Protein AF-A0A4C1SX70-F1 (afdb_monomer_lite)

Radius of gyration: 23.53 Å; chains: 1; bounding box: 44×47×69 Å

Sequence (110 aa):
MCSLTSFYQRWVAPTLRELNRRAKLLATKPTPRSGYIEWNYRAELFAFGKRLQEEFDLAALNTAFTLKSYITKEEAKQRELGIEGDIQMTHNENLKKGATLLPKNMLISL

pLDDT: mean 84.18, std 14.7, range [32.78, 96.5]

Structure (mmCIF, N/CA/C/O backbone):
data_AF-A0A4C1SX70-F1
#
_entry.id   AF-A0A4C1SX70-F1
#
loop_
_atom_site.group_PDB
_atom_site.id
_atom_site.type_symbol
_atom_site.label_atom_id
_atom_site.label_alt_id
_atom_site.label_comp_id
_atom_site.label_asym_id
_atom_site.label_entity_id
_atom_site.label_seq_id
_atom_site.pdbx_PDB_ins_code
_atom_site.Cartn_x
_atom_site.Cartn_y
_atom_site.Cartn_z
_atom_site.occupancy
_atom_site.B_iso_or_equiv
_atom_site.auth_seq_id
_atom_site.auth_comp_id
_atom_site.auth_asym_id
_atom_site.auth_atom_id
_atom_site.pdbx_PDB_model_num
ATOM 1 N N . MET A 1 1 ? 20.512 -33.496 -36.952 1.00 32.78 1 MET A N 1
ATOM 2 C CA . MET A 1 1 ? 20.232 -32.442 -37.949 1.00 32.78 1 MET A CA 1
ATOM 3 C C . MET A 1 1 ? 20.031 -31.120 -37.217 1.00 32.78 1 MET A C 1
ATOM 5 O O . MET A 1 1 ? 19.278 -31.103 -36.256 1.00 32.78 1 MET A O 1
ATOM 9 N N . CYS A 1 2 ? 20.795 -30.098 -37.625 1.00 36.78 2 CYS A N 1
ATOM 10 C CA . CYS A 1 2 ? 20.788 -28.674 -37.246 1.00 36.78 2 CYS A CA 1
ATOM 11 C C . CYS A 1 2 ? 20.361 -28.266 -35.824 1.00 36.78 2 CYS A C 1
ATOM 13 O O . CYS A 1 2 ? 19.192 -28.016 -35.545 1.00 36.78 2 CYS A O 1
ATOM 15 N N . SER A 1 3 ? 21.358 -28.034 -34.965 1.00 47.94 3 SER A N 1
ATOM 16 C CA . SER A 1 3 ? 21.245 -27.127 -33.823 1.00 47.94 3 SER A CA 1
ATOM 17 C C . SER A 1 3 ? 21.030 -25.698 -34.328 1.00 47.94 3 SER A C 1
ATOM 19 O O . SER A 1 3 ? 21.932 -25.112 -34.927 1.00 47.94 3 SER A O 1
ATOM 21 N N . LEU A 1 4 ? 19.854 -25.127 -34.081 1.00 54.81 4 LEU A N 1
ATOM 22 C CA . LEU A 1 4 ? 19.607 -23.692 -34.223 1.00 54.81 4 LEU A CA 1
ATOM 23 C C . LEU A 1 4 ? 20.429 -22.952 -33.156 1.00 54.81 4 LEU A C 1
ATOM 25 O O . LEU A 1 4 ? 19.965 -22.700 -32.045 1.00 54.81 4 LEU A O 1
ATOM 29 N N . THR A 1 5 ? 21.693 -22.664 -33.454 1.00 59.19 5 THR A N 1
ATOM 30 C CA . THR A 1 5 ? 22.546 -21.852 -32.586 1.00 59.19 5 THR A CA 1
ATOM 31 C C . THR A 1 5 ? 22.144 -20.396 -32.757 1.00 59.19 5 THR A C 1
ATOM 33 O O . THR A 1 5 ? 22.368 -19.800 -33.808 1.00 59.19 5 THR A O 1
ATOM 36 N N . SER A 1 6 ? 21.515 -19.846 -31.722 1.00 59.75 6 SER A N 1
ATOM 37 C CA . SER A 1 6 ? 21.189 -18.426 -31.595 1.00 59.75 6 SER A CA 1
ATOM 38 C C . SER A 1 6 ? 22.395 -17.552 -31.986 1.00 59.75 6 SER A C 1
ATOM 40 O O . SER A 1 6 ? 23.501 -17.803 -31.512 1.00 59.75 6 SER A O 1
ATOM 42 N N . PHE A 1 7 ? 22.189 -16.542 -32.839 1.00 68.12 7 PHE A N 1
ATOM 43 C CA . PHE A 1 7 ? 23.196 -15.637 -33.435 1.00 68.12 7 PHE A CA 1
ATOM 44 C C . PHE A 1 7 ? 23.947 -14.728 -32.430 1.00 68.12 7 PHE A C 1
ATOM 46 O O . PHE A 1 7 ? 24.498 -13.693 -32.802 1.00 68.12 7 PHE A O 1
ATOM 53 N N . TYR A 1 8 ? 23.973 -15.074 -31.145 1.00 72.31 8 TYR A N 1
ATOM 54 C CA . TYR A 1 8 ? 24.559 -14.254 -30.092 1.00 72.31 8 TYR A CA 1
ATOM 55 C C . TYR A 1 8 ? 25.869 -14.844 -29.591 1.00 72.31 8 TYR A C 1
ATOM 57 O O . TYR A 1 8 ? 25.973 -16.035 -29.289 1.00 72.31 8 TYR A O 1
ATOM 65 N N . GLN A 1 9 ? 26.866 -13.974 -29.433 1.00 84.19 9 GLN A N 1
ATOM 66 C CA . GLN A 1 9 ? 28.161 -14.383 -28.919 1.00 84.19 9 GLN A CA 1
ATOM 67 C C . GLN A 1 9 ? 28.053 -14.860 -27.469 1.00 84.19 9 GLN A C 1
ATOM 69 O O . GLN A 1 9 ? 27.455 -14.206 -26.613 1.00 84.19 9 GLN A O 1
ATOM 74 N N . ARG A 1 10 ? 28.689 -15.999 -27.177 1.00 84.31 10 ARG A N 1
ATOM 75 C CA . ARG A 1 10 ? 28.606 -16.705 -25.885 1.00 84.31 10 ARG A CA 1
ATOM 76 C C . ARG A 1 10 ? 28.995 -15.845 -24.672 1.00 84.31 10 ARG A C 1
ATOM 78 O O . ARG A 1 10 ? 28.520 -16.102 -23.570 1.00 84.31 10 ARG A O 1
ATOM 85 N N . TRP A 1 11 ? 29.824 -14.818 -24.867 1.00 88.19 11 TRP A N 1
ATOM 86 C CA . TRP A 1 11 ? 30.279 -13.899 -23.817 1.00 88.19 11 TRP A CA 1
ATOM 87 C C . TRP A 1 11 ? 29.267 -12.799 -23.460 1.00 88.19 11 TRP A C 1
ATOM 89 O O . TRP A 1 11 ? 29.390 -12.184 -22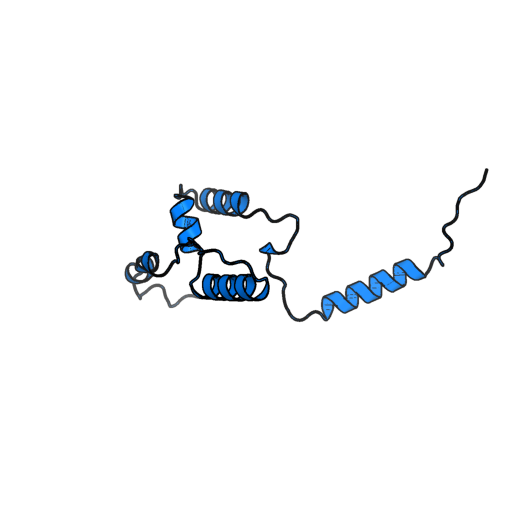.404 1.00 88.19 11 TRP A O 1
ATOM 99 N N . VAL A 1 12 ? 28.243 -12.556 -24.282 1.00 91.56 12 VAL A N 1
ATOM 100 C CA . VAL A 1 12 ? 27.290 -11.453 -24.062 1.00 91.56 12 VAL A CA 1
ATOM 101 C C . VAL A 1 12 ? 26.490 -11.665 -22.775 1.00 91.56 12 VAL A C 1
ATOM 103 O O . VAL A 1 12 ? 26.414 -10.776 -21.928 1.00 91.56 12 VAL A O 1
ATOM 106 N N . ALA A 1 13 ? 25.940 -12.865 -22.580 1.00 91.44 13 ALA A N 1
ATOM 107 C CA . ALA A 1 13 ? 25.138 -13.191 -21.403 1.00 91.44 13 ALA A CA 1
ATOM 108 C C . ALA A 1 13 ? 25.895 -13.046 -20.061 1.00 91.44 13 ALA A C 1
ATOM 110 O O . ALA A 1 13 ? 25.360 -12.383 -19.169 1.00 91.44 13 ALA A O 1
ATOM 111 N N . PRO A 1 14 ? 27.103 -13.622 -19.862 1.00 95.00 14 PRO A N 1
ATOM 112 C CA . PRO A 1 14 ? 27.833 -13.452 -18.603 1.00 95.00 14 PRO A CA 1
ATOM 113 C C . PRO A 1 14 ? 28.224 -11.992 -18.341 1.00 95.00 14 PRO A C 1
ATOM 115 O O . PRO A 1 14 ? 28.064 -11.530 -17.211 1.00 95.00 14 PRO A O 1
ATOM 118 N N . THR A 1 15 ? 28.636 -11.239 -19.367 1.00 95.50 15 THR A N 1
ATOM 119 C CA . THR A 1 15 ? 28.971 -9.815 -19.215 1.00 95.50 15 THR A CA 1
ATOM 120 C C . THR A 1 15 ? 27.753 -8.988 -18.798 1.00 95.50 15 THR A C 1
ATOM 122 O O . THR A 1 15 ? 27.836 -8.211 -17.848 1.00 95.50 15 THR A O 1
ATOM 125 N N . LEU A 1 16 ? 26.591 -9.192 -19.430 1.00 95.75 16 LEU A N 1
ATOM 126 C CA . LEU A 1 16 ? 25.359 -8.480 -19.066 1.00 95.75 16 LEU A CA 1
ATOM 127 C C . LEU A 1 16 ? 24.881 -8.811 -17.645 1.00 95.75 16 LEU A C 1
ATOM 129 O O . LEU A 1 16 ? 24.411 -7.920 -16.938 1.00 95.75 16 LEU A O 1
ATOM 133 N N . ARG A 1 17 ? 25.023 -10.065 -17.192 1.00 95.88 17 ARG A N 1
ATOM 134 C CA . ARG A 1 17 ? 24.689 -10.448 -15.808 1.00 95.88 17 ARG A CA 1
ATOM 135 C C . ARG A 1 17 ? 25.559 -9.714 -14.794 1.00 95.88 17 ARG A C 1
ATOM 137 O O . ARG A 1 17 ? 25.031 -9.220 -13.801 1.00 95.88 17 ARG A O 1
ATOM 144 N N . GLU A 1 18 ? 26.861 -9.618 -15.051 1.00 96.38 18 GLU A N 1
ATOM 145 C CA . GLU A 1 18 ? 27.794 -8.931 -14.155 1.00 96.38 18 GLU A CA 1
ATOM 146 C C . GLU A 1 18 ? 27.552 -7.417 -14.128 1.00 96.38 18 GLU A C 1
ATOM 148 O O . GLU A 1 18 ? 27.513 -6.821 -13.051 1.00 96.38 18 GLU A O 1
ATOM 153 N N . LEU A 1 19 ? 27.297 -6.798 -15.287 1.00 95.56 19 LEU A N 1
ATOM 154 C CA . LEU A 1 19 ? 26.905 -5.387 -15.356 1.00 95.56 19 LEU A CA 1
ATOM 155 C C . LEU A 1 19 ? 25.615 -5.123 -14.571 1.00 95.56 19 LEU A C 1
ATOM 157 O O . LEU A 1 19 ? 25.558 -4.179 -13.788 1.00 95.56 19 LEU A O 1
ATOM 161 N N . ASN A 1 20 ? 24.608 -5.988 -14.712 1.00 94.38 20 ASN A N 1
ATOM 162 C CA . ASN A 1 20 ? 23.349 -5.864 -13.981 1.00 94.38 20 ASN A CA 1
ATOM 163 C C . ASN A 1 20 ? 23.549 -6.060 -12.466 1.00 94.38 20 ASN A C 1
ATOM 165 O O . ASN A 1 20 ? 23.003 -5.309 -11.664 1.00 94.38 20 ASN A O 1
ATOM 169 N N . ARG A 1 21 ? 24.395 -7.011 -12.047 1.00 93.38 21 ARG A N 1
ATOM 170 C CA . ARG A 1 21 ? 24.760 -7.198 -10.633 1.00 93.38 21 ARG A CA 1
ATOM 171 C C . ARG A 1 21 ? 25.393 -5.935 -10.047 1.00 93.38 21 ARG A C 1
ATOM 173 O O . ARG A 1 21 ? 24.985 -5.500 -8.975 1.00 93.38 21 ARG A O 1
ATOM 180 N N . ARG A 1 22 ? 26.351 -5.326 -10.755 1.00 93.50 22 ARG A N 1
ATOM 181 C CA . ARG A 1 22 ? 26.997 -4.070 -10.335 1.00 93.50 22 ARG A CA 1
ATOM 182 C C . ARG A 1 22 ? 26.002 -2.917 -10.278 1.00 93.50 22 ARG A C 1
ATOM 184 O O . ARG A 1 22 ? 25.969 -2.202 -9.285 1.00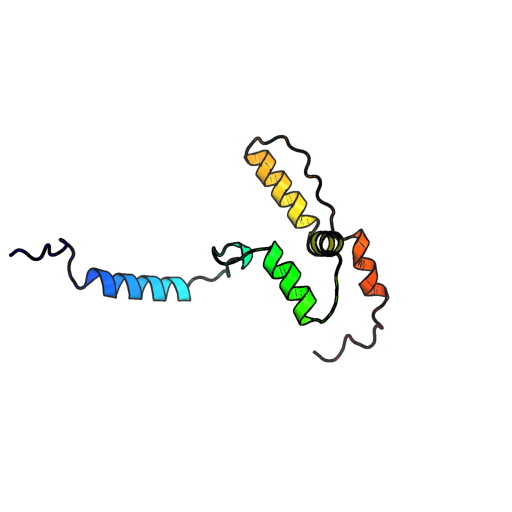 93.50 22 ARG A O 1
ATOM 191 N N . ALA A 1 23 ? 25.154 -2.783 -11.296 1.00 90.62 23 ALA A N 1
ATOM 192 C CA . ALA A 1 23 ? 24.108 -1.767 -11.328 1.00 90.62 23 ALA A CA 1
ATOM 193 C C . ALA A 1 23 ? 23.142 -1.901 -10.138 1.00 90.62 23 ALA A C 1
ATOM 195 O O . ALA A 1 23 ? 22.805 -0.903 -9.510 1.00 90.62 23 ALA A O 1
ATOM 196 N N . LYS A 1 24 ? 22.757 -3.131 -9.770 1.00 87.12 24 LYS A N 1
ATOM 197 C CA . LYS A 1 24 ? 21.911 -3.399 -8.596 1.00 87.12 24 LYS A CA 1
ATOM 198 C C . LYS A 1 24 ? 22.575 -3.013 -7.276 1.00 87.12 24 LYS A C 1
ATOM 200 O O . LYS A 1 24 ? 21.892 -2.494 -6.406 1.00 87.12 24 LYS A O 1
ATOM 205 N N . LEU A 1 25 ? 23.880 -3.244 -7.126 1.00 86.88 25 LEU A N 1
ATOM 206 C CA . LEU A 1 25 ? 24.625 -2.840 -5.926 1.00 86.88 25 LEU A CA 1
ATOM 207 C C . LEU A 1 25 ? 24.741 -1.316 -5.791 1.00 86.88 25 LEU A C 1
ATOM 209 O O . LEU A 1 25 ? 24.795 -0.806 -4.678 1.00 86.88 25 LEU A O 1
ATOM 213 N N . LEU A 1 26 ? 24.782 -0.600 -6.917 1.00 87.25 26 LEU A N 1
ATOM 214 C CA . LEU A 1 26 ? 24.844 0.863 -6.957 1.00 87.25 26 LEU A CA 1
ATOM 215 C C . LEU A 1 26 ? 23.469 1.535 -6.802 1.00 87.25 26 LEU A C 1
ATOM 217 O O . LEU A 1 26 ? 23.408 2.746 -6.600 1.00 87.25 26 LEU A O 1
ATOM 221 N N . ALA A 1 27 ? 22.365 0.790 -6.911 1.00 81.38 27 ALA A N 1
ATOM 222 C CA . ALA A 1 27 ? 21.024 1.342 -6.762 1.00 81.38 27 ALA A CA 1
ATOM 223 C C . ALA A 1 27 ? 20.789 1.785 -5.306 1.00 81.38 27 ALA A C 1
ATOM 225 O O . ALA A 1 27 ? 20.791 0.975 -4.384 1.00 81.38 27 ALA A O 1
ATOM 226 N N . THR A 1 28 ? 20.583 3.088 -5.098 1.00 70.88 28 THR A N 1
ATOM 227 C CA . THR A 1 28 ? 20.582 3.712 -3.762 1.00 70.88 28 THR A CA 1
ATOM 228 C C . THR A 1 28 ? 19.221 3.732 -3.075 1.00 70.88 28 THR A C 1
ATOM 230 O O . THR A 1 28 ? 19.156 3.863 -1.853 1.00 70.88 28 THR A O 1
ATOM 233 N N . LYS A 1 29 ? 18.121 3.620 -3.830 1.00 79.12 29 LYS A N 1
ATOM 234 C CA . LYS A 1 29 ? 16.769 3.744 -3.279 1.00 79.12 29 LYS A CA 1
ATOM 235 C C . LYS A 1 29 ? 16.063 2.387 -3.253 1.00 79.12 29 LYS A C 1
ATOM 237 O O . LYS A 1 29 ? 15.828 1.826 -4.325 1.00 79.12 29 LYS A O 1
ATOM 242 N N . PRO A 1 30 ? 15.673 1.875 -2.071 1.00 83.44 30 PRO A N 1
ATOM 243 C CA . PRO A 1 30 ? 14.861 0.672 -2.003 1.00 83.44 30 PRO A CA 1
ATOM 244 C C . PRO A 1 30 ? 13.501 0.943 -2.650 1.00 83.44 30 PRO A C 1
ATOM 246 O O . PRO A 1 30 ? 12.860 1.969 -2.396 1.00 83.44 30 PRO A O 1
ATOM 249 N N . THR A 1 31 ? 13.062 0.028 -3.507 1.00 86.69 31 THR A N 1
ATOM 250 C CA . THR A 1 31 ? 11.707 0.055 -4.051 1.00 86.69 31 THR A CA 1
ATOM 251 C C . THR A 1 31 ? 10.710 -0.370 -2.970 1.00 86.69 31 THR A C 1
ATOM 253 O O . THR A 1 31 ? 11.034 -1.205 -2.120 1.00 86.69 31 THR A O 1
ATOM 256 N N . PRO A 1 32 ? 9.490 0.194 -2.960 1.00 91.56 32 PRO A N 1
ATOM 257 C CA . PRO A 1 32 ? 8.470 -0.226 -2.010 1.00 91.56 32 PRO A CA 1
ATOM 258 C C . PRO A 1 32 ? 8.125 -1.703 -2.225 1.00 91.56 32 PRO A C 1
ATOM 260 O O . PRO A 1 32 ? 8.000 -2.160 -3.364 1.00 91.56 32 PRO A O 1
ATOM 263 N N . ARG A 1 33 ? 7.930 -2.451 -1.130 1.00 91.50 33 ARG A N 1
ATOM 264 C CA . ARG A 1 33 ? 7.628 -3.893 -1.188 1.00 91.50 33 ARG A CA 1
ATOM 265 C C . ARG A 1 33 ? 6.342 -4.207 -1.964 1.00 91.50 33 ARG A C 1
ATOM 267 O O . ARG A 1 33 ? 6.232 -5.273 -2.556 1.00 91.50 33 ARG A O 1
ATOM 274 N N . SER A 1 34 ? 5.412 -3.259 -2.026 1.00 92.38 34 SER A N 1
ATOM 275 C CA . SER A 1 34 ? 4.172 -3.388 -2.790 1.00 92.38 34 SER A CA 1
ATOM 276 C C . SER A 1 34 ? 4.346 -3.389 -4.310 1.00 92.38 34 SER A C 1
ATOM 278 O O . SER A 1 34 ? 3.416 -3.764 -5.012 1.00 92.38 34 SER A O 1
ATOM 280 N N . GLY A 1 35 ? 5.509 -2.983 -4.832 1.00 90.44 35 GLY A N 1
ATOM 281 C CA . GLY A 1 35 ? 5.781 -2.968 -6.273 1.00 90.44 35 GLY A CA 1
ATOM 282 C C . GLY A 1 35 ? 6.219 -4.315 -6.858 1.00 90.44 35 GLY A C 1
ATOM 283 O O . GLY A 1 35 ? 6.484 -4.395 -8.054 1.00 90.44 35 GLY A O 1
ATOM 284 N N . TYR A 1 36 ? 6.353 -5.352 -6.032 1.00 93.25 36 TYR A N 1
ATOM 285 C CA . TYR A 1 36 ? 6.795 -6.678 -6.458 1.00 93.25 36 TYR A CA 1
ATOM 286 C C . TYR A 1 36 ? 5.604 -7.550 -6.884 1.00 93.25 36 TYR A C 1
ATOM 288 O O . TYR A 1 36 ? 4.523 -7.450 -6.310 1.00 93.25 36 TYR A O 1
ATOM 296 N N . ILE A 1 37 ? 5.803 -8.423 -7.874 1.00 94.12 37 ILE A N 1
ATOM 297 C CA . ILE A 1 37 ? 4.725 -9.214 -8.504 1.00 94.12 37 ILE A CA 1
ATOM 298 C C . ILE A 1 37 ? 4.124 -10.230 -7.525 1.00 94.12 37 ILE A C 1
ATOM 300 O O . ILE A 1 37 ? 2.928 -10.502 -7.551 1.00 94.12 37 ILE A O 1
ATOM 304 N N . GLU A 1 38 ? 4.947 -10.785 -6.645 1.00 94.88 38 GLU A N 1
ATOM 305 C CA . GLU A 1 38 ? 4.538 -11.763 -5.642 1.00 94.88 38 GLU A CA 1
ATOM 306 C C . GLU A 1 38 ? 3.780 -11.153 -4.449 1.00 94.88 38 GLU A C 1
ATOM 308 O O . GLU A 1 38 ? 3.334 -11.887 -3.569 1.00 94.88 38 GLU A O 1
ATOM 313 N N . TRP A 1 39 ? 3.651 -9.824 -4.381 1.00 96.12 39 TRP A N 1
ATOM 314 C CA . TRP A 1 39 ? 3.029 -9.143 -3.250 1.00 96.12 39 TRP A CA 1
ATOM 315 C C . TRP A 1 39 ? 1.509 -9.027 -3.411 1.00 96.12 39 TRP A C 1
ATOM 317 O O . TRP A 1 39 ? 1.016 -8.364 -4.324 1.00 96.12 39 TRP A O 1
ATOM 327 N N . ASN A 1 40 ? 0.749 -9.602 -2.472 1.00 96.12 40 ASN A N 1
ATOM 328 C CA . ASN A 1 40 ? -0.710 -9.487 -2.430 1.00 96.12 40 ASN A CA 1
ATOM 329 C C . ASN A 1 40 ? -1.178 -8.805 -1.139 1.00 96.12 40 ASN A C 1
ATOM 331 O O . ASN A 1 40 ? -1.148 -9.400 -0.065 1.00 96.12 40 ASN A O 1
ATOM 335 N N . TYR A 1 41 ? -1.701 -7.581 -1.259 1.00 94.12 41 TYR A N 1
ATOM 336 C CA . TYR A 1 41 ? -2.125 -6.771 -0.112 1.00 94.12 41 TYR A CA 1
ATOM 337 C C . TYR A 1 41 ? -3.128 -7.482 0.814 1.00 94.12 41 TYR A C 1
ATOM 339 O O . TYR A 1 41 ? -2.976 -7.441 2.032 1.00 94.12 41 TYR A O 1
ATOM 347 N N . ARG A 1 42 ? -4.131 -8.181 0.264 1.00 94.06 42 ARG A N 1
ATOM 348 C CA . ARG A 1 42 ? -5.165 -8.851 1.078 1.00 94.06 42 ARG A CA 1
ATOM 349 C C . ARG A 1 42 ? -4.602 -10.040 1.853 1.00 94.06 42 ARG A C 1
ATOM 351 O O . ARG A 1 42 ? -4.970 -10.237 3.008 1.00 94.06 42 ARG A O 1
ATOM 358 N N . ALA A 1 43 ? -3.727 -10.820 1.222 1.00 94.88 43 ALA A N 1
ATOM 359 C CA . ALA A 1 43 ? -3.083 -11.961 1.868 1.00 94.88 43 ALA A CA 1
ATOM 360 C C . ALA A 1 43 ? -2.143 -11.505 2.994 1.00 94.88 43 ALA A C 1
ATOM 362 O O . ALA A 1 43 ? -2.133 -12.101 4.068 1.00 94.88 43 ALA A O 1
ATOM 363 N N . GLU A 1 44 ? -1.412 -10.413 2.773 1.00 94.81 44 GLU A N 1
ATOM 364 C CA . GLU A 1 44 ? -0.482 -9.838 3.748 1.00 94.81 44 GLU A CA 1
ATOM 365 C C . GLU A 1 44 ? -1.211 -9.276 4.976 1.00 94.81 44 GLU A C 1
ATOM 367 O O . GLU A 1 44 ? -0.798 -9.538 6.106 1.00 94.81 44 GLU A O 1
ATOM 372 N N . LEU A 1 45 ? -2.351 -8.595 4.787 1.00 94.44 45 LEU A N 1
ATOM 373 C CA . LEU A 1 45 ? -3.200 -8.145 5.901 1.00 94.44 45 LEU A CA 1
ATOM 374 C C . LEU A 1 45 ? -3.706 -9.318 6.752 1.00 94.44 45 LEU A C 1
ATOM 376 O O . LEU A 1 45 ? -3.706 -9.243 7.978 1.00 94.44 45 LEU A O 1
ATOM 380 N N . PHE A 1 46 ? -4.115 -10.414 6.113 1.00 94.06 46 PHE A N 1
ATOM 381 C CA . PHE A 1 46 ? -4.559 -11.611 6.824 1.00 94.06 46 PHE A CA 1
ATOM 382 C C . PHE A 1 46 ? -3.409 -12.290 7.584 1.00 94.06 46 PHE A C 1
ATOM 384 O O . PHE A 1 46 ? -3.546 -12.629 8.761 1.00 94.06 46 PHE A O 1
ATOM 391 N N . ALA A 1 47 ? -2.257 -12.460 6.931 1.00 94.75 47 ALA A N 1
ATOM 392 C CA . ALA A 1 47 ? -1.078 -13.077 7.530 1.00 94.75 47 ALA A CA 1
ATOM 393 C C . ALA A 1 47 ? -0.539 -12.271 8.724 1.00 94.75 47 ALA A C 1
ATOM 395 O O . ALA A 1 47 ? -0.041 -12.862 9.685 1.00 94.75 47 ALA A O 1
ATOM 396 N N . PHE A 1 48 ? -0.667 -10.940 8.690 1.00 96.00 48 PHE A N 1
ATOM 397 C CA . PHE A 1 48 ? -0.329 -10.061 9.808 1.00 96.00 48 PHE A CA 1
ATOM 398 C C . PHE A 1 48 ? -1.122 -10.413 11.075 1.00 96.00 48 PHE A C 1
ATOM 400 O O . PHE A 1 48 ? -0.519 -10.614 12.128 1.00 96.00 48 PHE A O 1
ATOM 407 N N . GLY A 1 49 ? -2.444 -10.586 10.958 1.00 94.62 49 GLY A N 1
ATOM 408 C CA . GLY A 1 49 ? -3.300 -10.988 12.080 1.00 94.62 49 GLY A CA 1
ATOM 409 C C . GLY A 1 49 ? -2.903 -12.327 12.685 1.00 94.62 49 GLY A C 1
ATOM 410 O O . GLY A 1 49 ? -2.621 -12.434 13.878 1.00 94.62 49 GLY A O 1
ATOM 411 N N . LYS A 1 50 ? -2.752 -13.344 11.830 1.00 95.88 50 LYS A N 1
ATOM 412 C CA . LYS A 1 50 ? -2.378 -14.692 12.277 1.00 95.88 50 LYS A CA 1
ATOM 413 C C . LYS A 1 50 ? -1.003 -14.750 12.941 1.00 95.88 50 LYS A C 1
ATOM 415 O O . LYS A 1 50 ? -0.809 -15.564 13.838 1.00 95.88 50 LYS A O 1
ATOM 420 N N . ARG A 1 51 ? -0.063 -13.879 12.556 1.00 96.50 51 ARG A N 1
ATOM 421 C CA . ARG A 1 51 ? 1.263 -13.793 13.190 1.00 96.50 51 ARG A CA 1
ATOM 422 C C . ARG A 1 51 ? 1.191 -13.300 14.633 1.00 96.50 51 ARG A C 1
ATOM 424 O O . ARG A 1 51 ? 1.952 -13.783 15.463 1.00 96.50 51 ARG A O 1
ATOM 431 N N . LEU A 1 52 ? 0.299 -12.352 14.908 1.00 95.88 52 LEU A N 1
ATOM 432 C CA . LEU A 1 52 ? 0.073 -11.817 16.251 1.00 95.88 52 LEU A CA 1
ATOM 433 C C . LEU A 1 52 ? -0.888 -12.683 17.077 1.00 95.88 52 LEU A C 1
ATOM 435 O O . LEU A 1 52 ? -1.036 -12.441 18.266 1.00 95.88 52 LEU A O 1
ATOM 439 N N . GLN A 1 53 ? -1.486 -13.715 16.467 1.00 95.38 53 GLN A N 1
ATOM 440 C CA . GLN A 1 53 ? -2.538 -14.546 17.066 1.00 95.38 53 GLN A CA 1
ATOM 441 C C . GLN A 1 53 ? -3.777 -13.726 17.468 1.00 95.38 53 GLN A C 1
ATOM 443 O O . GLN A 1 53 ? -4.503 -14.089 18.390 1.00 95.38 53 GLN A O 1
ATOM 448 N N . GLU A 1 54 ? -4.030 -12.634 16.745 1.00 93.94 54 GLU A N 1
ATOM 449 C CA . GLU A 1 54 ? -5.164 -11.737 16.954 1.00 93.94 54 GLU A CA 1
ATOM 450 C C . GLU A 1 54 ? -6.119 -11.803 15.754 1.00 93.94 54 GLU A C 1
ATOM 452 O O . GLU A 1 54 ? -5.702 -11.943 14.599 1.00 93.94 54 GLU A O 1
ATOM 457 N N . GLU A 1 55 ? -7.420 -11.684 16.023 1.00 93.88 55 GLU A N 1
ATOM 458 C CA . GLU A 1 55 ? -8.438 -11.537 14.983 1.00 93.88 55 GLU A CA 1
ATOM 459 C C . GLU A 1 55 ? -8.762 -10.050 14.808 1.00 93.88 55 GLU A C 1
ATOM 461 O O . GLU A 1 55 ? -9.385 -9.426 15.668 1.00 93.88 55 GLU A O 1
ATOM 466 N N . PHE A 1 56 ? -8.332 -9.478 13.684 1.00 93.12 56 PHE A N 1
ATOM 467 C CA . PHE A 1 56 ? -8.592 -8.082 13.340 1.00 93.12 56 PHE A CA 1
ATOM 468 C C . PHE A 1 56 ? -9.782 -7.944 12.393 1.00 93.12 56 PHE A C 1
ATOM 470 O O . PHE A 1 56 ? -9.972 -8.758 11.487 1.00 93.12 56 PHE A O 1
ATOM 477 N N . ASP A 1 57 ? -10.511 -6.836 12.517 1.00 93.25 57 ASP A N 1
ATOM 478 C CA . ASP A 1 57 ? -11.373 -6.374 11.433 1.00 93.25 57 ASP A CA 1
ATOM 479 C C . ASP A 1 57 ? -10.512 -5.821 10.285 1.00 93.25 57 ASP A C 1
ATOM 481 O O . ASP A 1 57 ? -9.788 -4.831 10.431 1.00 93.25 57 ASP A O 1
ATOM 485 N N . LEU A 1 58 ? -10.607 -6.465 9.120 1.00 91.44 58 LEU A N 1
ATOM 486 C CA . LEU A 1 58 ? -9.845 -6.105 7.927 1.00 91.44 58 LEU A CA 1
ATOM 487 C C . LEU A 1 58 ? -10.163 -4.687 7.433 1.00 91.44 58 LEU A C 1
ATOM 489 O O . LEU A 1 58 ? -9.275 -4.028 6.889 1.00 91.44 58 LEU A O 1
ATOM 493 N N . ALA A 1 59 ? -11.397 -4.202 7.613 1.00 91.19 59 ALA A N 1
ATOM 494 C CA . ALA A 1 59 ? -11.786 -2.862 7.174 1.00 91.19 59 ALA A CA 1
ATOM 495 C C . ALA A 1 59 ? -11.141 -1.775 8.051 1.00 91.19 59 ALA A C 1
ATOM 497 O O . ALA A 1 59 ? -10.537 -0.822 7.538 1.00 91.19 59 ALA A O 1
ATOM 498 N N . ALA A 1 60 ? -11.197 -1.954 9.373 1.00 91.25 60 ALA A N 1
ATOM 499 C CA . ALA A 1 60 ? -10.505 -1.093 10.325 1.00 91.25 60 ALA A CA 1
ATOM 500 C C . ALA A 1 60 ? -8.980 -1.119 10.122 1.00 91.25 60 ALA A C 1
ATOM 502 O O . ALA A 1 60 ? -8.345 -0.063 10.094 1.00 91.25 60 ALA A O 1
ATOM 503 N N . LEU A 1 61 ? -8.393 -2.302 9.907 1.00 92.38 61 LEU A N 1
ATOM 504 C CA . LEU A 1 61 ? -6.952 -2.463 9.700 1.00 92.38 61 LEU A CA 1
ATOM 505 C C . LEU A 1 61 ? -6.467 -1.797 8.399 1.00 92.38 61 LEU A C 1
ATOM 507 O O . LEU A 1 61 ? -5.436 -1.127 8.392 1.00 92.38 61 LEU A O 1
ATOM 511 N N . ASN A 1 62 ? -7.232 -1.909 7.309 1.00 92.88 62 ASN A N 1
ATOM 512 C CA . ASN A 1 62 ? -6.940 -1.207 6.055 1.00 92.88 62 ASN A CA 1
ATOM 513 C C . ASN A 1 62 ? -6.960 0.323 6.245 1.00 92.88 62 ASN A C 1
ATOM 515 O O . ASN A 1 62 ? -6.035 1.033 5.838 1.00 92.88 62 ASN A O 1
ATOM 519 N N . THR A 1 63 ? -7.967 0.830 6.964 1.00 92.81 63 THR A N 1
ATOM 520 C CA . THR A 1 63 ? -8.039 2.255 7.320 1.00 92.81 63 THR A CA 1
ATOM 521 C C . THR A 1 63 ? -6.834 2.678 8.162 1.00 92.81 63 THR A C 1
ATOM 523 O O . THR A 1 63 ? -6.268 3.742 7.928 1.00 92.81 63 THR A O 1
ATOM 526 N N . ALA A 1 64 ? -6.399 1.843 9.111 1.00 92.62 64 ALA A N 1
ATOM 527 C CA . ALA A 1 64 ? -5.259 2.127 9.982 1.00 92.62 64 ALA A CA 1
ATOM 528 C C . ALA A 1 64 ? -3.930 2.254 9.213 1.00 92.62 64 ALA A C 1
ATOM 530 O O . ALA A 1 64 ? -3.103 3.109 9.548 1.00 92.62 64 ALA A O 1
ATOM 531 N N . PHE A 1 65 ? -3.734 1.457 8.158 1.00 93.06 65 PHE A N 1
ATOM 532 C CA . PHE A 1 65 ? -2.554 1.545 7.290 1.00 93.06 65 PHE A CA 1
ATOM 533 C C . PHE A 1 65 ? -2.620 2.684 6.263 1.00 93.06 65 PHE A C 1
ATOM 535 O O . PHE A 1 65 ? -1.589 3.063 5.702 1.00 93.06 65 PHE A O 1
ATOM 542 N N . THR A 1 66 ? -3.798 3.265 6.032 1.00 93.50 66 THR A N 1
ATOM 543 C CA . THR A 1 66 ? -3.976 4.353 5.067 1.00 93.50 66 THR A CA 1
ATOM 544 C C . THR A 1 66 ? -3.625 5.705 5.688 1.00 93.50 66 THR A C 1
ATOM 546 O O . THR A 1 66 ? -4.272 6.196 6.615 1.00 93.50 66 THR A O 1
ATOM 549 N N . LEU A 1 67 ? -2.587 6.343 5.143 1.00 93.56 67 LEU A N 1
ATOM 550 C CA . LEU A 1 67 ? -2.136 7.672 5.555 1.00 93.56 67 LEU A CA 1
ATOM 551 C C . LEU A 1 67 ? -2.794 8.773 4.720 1.00 93.56 67 LEU A C 1
ATOM 553 O O . LEU A 1 67 ? -2.972 8.630 3.513 1.00 93.56 67 LEU A O 1
ATOM 557 N N . LYS A 1 68 ? -3.028 9.939 5.333 1.00 92.88 68 LYS A N 1
ATOM 558 C CA . LYS A 1 68 ? -3.526 11.128 4.620 1.00 92.88 68 LYS A CA 1
ATOM 559 C C . LYS A 1 68 ? -2.619 11.536 3.450 1.00 92.88 68 LYS A C 1
ATOM 561 O O . LYS A 1 68 ? -3.103 11.854 2.373 1.00 92.88 68 LYS A O 1
ATOM 566 N N . SER A 1 69 ? -1.300 11.474 3.640 1.00 94.06 69 SER A N 1
ATOM 567 C CA . SER A 1 69 ? -0.323 11.814 2.596 1.00 94.06 69 SER A CA 1
ATOM 568 C C . SER A 1 69 ? -0.353 10.864 1.397 1.00 94.06 69 SER A C 1
ATOM 570 O O . SER A 1 69 ? 0.063 11.254 0.309 1.00 94.06 69 SER A O 1
ATOM 572 N N . TYR A 1 70 ? -0.817 9.627 1.586 1.00 93.50 70 TYR A N 1
ATOM 573 C CA . TYR A 1 70 ? -1.011 8.678 0.497 1.00 93.50 70 TYR A CA 1
ATOM 574 C C . TYR A 1 70 ? -2.231 9.064 -0.343 1.00 93.50 70 TYR A C 1
ATOM 576 O O . TYR A 1 70 ? -2.115 9.139 -1.562 1.00 93.50 70 TYR A O 1
ATOM 584 N N . ILE A 1 71 ? -3.347 9.414 0.306 1.00 93.06 71 ILE A N 1
ATOM 585 C CA . ILE A 1 71 ? -4.576 9.856 -0.372 1.00 93.06 71 ILE A CA 1
ATOM 586 C C . ILE A 1 71 ? -4.291 11.075 -1.253 1.00 93.06 71 ILE A C 1
ATOM 588 O O . ILE A 1 71 ? -4.535 11.022 -2.450 1.00 93.06 71 ILE A O 1
ATOM 592 N N . THR A 1 72 ? -3.647 12.116 -0.715 1.00 93.00 72 THR A N 1
ATOM 593 C CA . THR A 1 72 ? -3.318 13.327 -1.492 1.00 93.00 72 THR A CA 1
ATOM 594 C C . THR A 1 72 ? -2.434 13.042 -2.713 1.00 93.00 72 THR A C 1
ATOM 596 O O . THR A 1 72 ? -2.555 13.704 -3.742 1.00 93.00 72 THR A O 1
ATOM 599 N N . LYS A 1 73 ? -1.532 12.055 -2.628 1.00 93.50 73 LYS A N 1
ATOM 600 C CA . LYS A 1 73 ? -0.701 11.647 -3.772 1.00 93.50 73 LYS A CA 1
ATOM 601 C C . LYS A 1 73 ? -1.511 10.915 -4.835 1.00 93.50 73 LYS A C 1
ATOM 603 O O . LYS A 1 73 ? -1.285 11.144 -6.018 1.00 93.50 73 LYS A O 1
ATOM 608 N N . GLU A 1 74 ? -2.433 10.051 -4.425 1.00 92.06 74 GLU A N 1
ATOM 609 C CA . GLU A 1 74 ? -3.322 9.358 -5.357 1.00 92.06 74 GLU A CA 1
ATOM 610 C C . GLU A 1 74 ? -4.316 10.324 -6.015 1.00 92.06 74 GLU A C 1
ATOM 612 O O . GLU A 1 74 ? -4.514 10.236 -7.222 1.00 92.06 74 GLU A O 1
ATOM 617 N N . GLU A 1 75 ? -4.849 11.309 -5.285 1.00 92.25 75 GLU A N 1
ATOM 618 C CA . GLU A 1 75 ? -5.676 12.391 -5.850 1.00 92.25 75 GLU A CA 1
ATOM 619 C C . GLU A 1 75 ? -4.915 13.177 -6.924 1.00 92.25 75 GLU A C 1
ATOM 621 O O . GLU A 1 75 ? -5.421 13.392 -8.027 1.00 92.25 75 GLU A O 1
ATOM 626 N N . ALA A 1 76 ? -3.670 13.571 -6.633 1.00 93.12 76 ALA A N 1
ATOM 627 C CA . ALA A 1 76 ? -2.823 14.269 -7.597 1.00 93.12 76 ALA A CA 1
ATOM 628 C C . ALA A 1 76 ? -2.576 13.417 -8.852 1.00 93.12 76 ALA A C 1
ATOM 630 O O . ALA A 1 76 ? -2.722 13.905 -9.970 1.00 93.12 76 ALA A O 1
ATOM 631 N N . LYS A 1 77 ? -2.283 12.125 -8.672 1.00 92.88 77 LYS A N 1
ATOM 632 C CA . LYS A 1 77 ? -2.060 11.181 -9.771 1.00 92.88 77 LYS A CA 1
ATOM 633 C C . LYS A 1 77 ? -3.312 10.969 -10.627 1.00 92.88 77 LYS A C 1
ATOM 635 O O . LYS A 1 77 ? -3.210 10.889 -11.845 1.00 92.88 77 LYS A O 1
ATOM 640 N N . GLN A 1 78 ? -4.496 10.890 -10.021 1.00 91.19 78 GLN A N 1
ATOM 641 C CA . GLN A 1 78 ? -5.757 10.781 -10.765 1.00 91.19 78 GLN A CA 1
ATOM 642 C C . GLN A 1 78 ? -6.047 12.049 -11.568 1.00 91.19 78 GLN A C 1
ATOM 644 O O . GLN A 1 78 ? -6.425 11.958 -12.736 1.00 91.19 78 GLN A O 1
ATOM 649 N N . ARG A 1 79 ? -5.776 13.222 -10.981 1.00 91.06 79 ARG A N 1
ATOM 650 C CA . ARG A 1 79 ? -5.898 14.513 -11.664 1.00 91.06 79 ARG A CA 1
ATOM 651 C C . ARG A 1 79 ? -4.952 14.628 -12.858 1.00 91.06 79 ARG A C 1
ATOM 653 O O . ARG A 1 79 ? -5.365 15.117 -13.904 1.00 91.06 79 ARG A O 1
ATOM 660 N N . GLU A 1 80 ? -3.713 14.161 -12.725 1.00 93.31 80 GLU A N 1
ATOM 661 C CA . GLU A 1 80 ? -2.750 14.096 -13.835 1.00 93.31 80 GLU A CA 1
ATOM 662 C C . GLU A 1 80 ? -3.233 13.187 -14.973 1.00 93.31 80 GLU A C 1
ATOM 664 O O . GLU A 1 80 ? -2.999 13.481 -16.143 1.00 93.31 80 GLU A O 1
ATOM 669 N N . LEU A 1 81 ? -3.936 12.102 -14.640 1.00 92.50 81 LEU A N 1
ATOM 670 C CA . LEU A 1 81 ? -4.493 11.153 -15.606 1.00 92.50 81 LEU A CA 1
ATOM 671 C C . LEU A 1 81 ? -5.866 11.574 -16.161 1.00 92.50 81 LEU A C 1
ATOM 673 O O . LEU A 1 81 ? -6.409 10.869 -17.010 1.00 92.50 81 LEU A O 1
ATOM 677 N N . GLY A 1 82 ? -6.428 12.700 -15.705 1.00 89.94 82 GLY A N 1
ATOM 678 C CA . GLY A 1 82 ? -7.737 13.199 -16.139 1.00 89.94 82 GLY A CA 1
ATOM 679 C C . GLY A 1 82 ? -8.920 12.343 -15.678 1.00 89.94 82 GLY A C 1
ATOM 680 O O . GLY A 1 82 ? -9.974 12.367 -16.307 1.00 89.94 82 GLY A O 1
ATOM 681 N N . ILE A 1 83 ? -8.748 11.560 -14.609 1.00 88.56 83 ILE A N 1
ATOM 682 C CA . ILE A 1 83 ? -9.815 10.744 -14.025 1.00 88.56 83 ILE A CA 1
ATOM 683 C C . ILE A 1 83 ? -10.517 11.590 -12.963 1.00 88.56 83 ILE A C 1
ATOM 685 O O . ILE A 1 83 ? -9.939 11.904 -11.924 1.00 88.56 83 ILE A O 1
ATOM 689 N N . GLU A 1 84 ? -11.769 11.954 -13.220 1.00 76.19 84 GLU A N 1
ATOM 690 C CA . GLU A 1 84 ? -12.624 12.634 -12.247 1.00 76.19 84 GLU A CA 1
ATOM 691 C C . GLU A 1 84 ? -13.361 11.579 -11.412 1.00 76.19 84 GLU A C 1
ATOM 693 O O . GLU A 1 84 ? -14.405 11.060 -11.805 1.00 76.19 84 GLU A O 1
ATOM 698 N N . GLY A 1 85 ? -12.777 11.205 -10.274 1.00 71.00 85 GLY A N 1
ATOM 699 C CA . GLY A 1 85 ? -13.374 10.277 -9.317 1.00 71.00 85 GLY A CA 1
ATOM 700 C C . GLY A 1 85 ? -13.141 10.746 -7.886 1.00 71.00 85 GLY A C 1
ATOM 701 O O . GLY A 1 85 ? -12.037 11.158 -7.541 1.00 71.00 85 GLY A O 1
ATOM 702 N N . ASP A 1 86 ? -14.182 10.689 -7.055 1.00 75.56 86 ASP A N 1
ATOM 703 C CA . ASP A 1 86 ? -14.0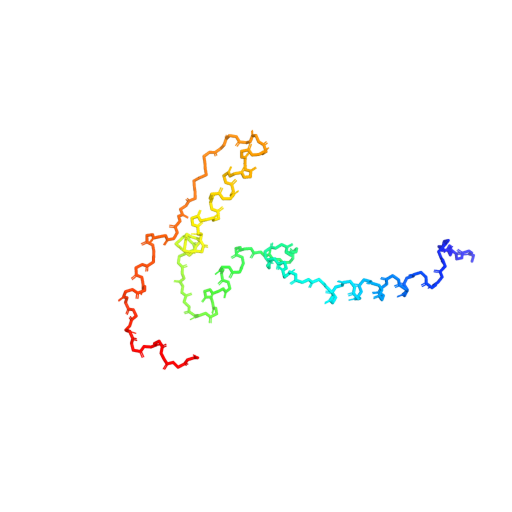54 10.973 -5.625 1.00 75.56 86 ASP A CA 1
ATOM 704 C C . ASP A 1 86 ? -13.453 9.753 -4.914 1.00 75.56 86 ASP A C 1
ATOM 706 O O . ASP A 1 86 ? -14.000 8.644 -4.970 1.00 75.56 86 ASP A O 1
ATOM 710 N N . ILE A 1 87 ? -12.302 9.935 -4.267 1.00 77.94 87 ILE A N 1
ATOM 711 C CA . ILE A 1 87 ? -11.600 8.852 -3.580 1.00 77.94 87 ILE A CA 1
ATOM 712 C C . ILE A 1 87 ? -12.272 8.624 -2.225 1.00 77.94 87 ILE A C 1
ATOM 714 O O . ILE A 1 87 ? -11.957 9.276 -1.233 1.00 77.94 87 ILE A O 1
ATOM 718 N N . GLN A 1 88 ? -13.159 7.631 -2.157 1.00 81.00 88 GLN A N 1
ATOM 719 C CA . GLN A 1 88 ? -13.802 7.191 -0.911 1.00 81.00 88 GLN A CA 1
ATOM 720 C C . GLN A 1 88 ? -12.844 6.355 -0.040 1.00 81.00 88 GLN A C 1
ATOM 722 O O . GLN A 1 88 ? -13.108 5.190 0.257 1.00 81.00 88 GLN A O 1
ATOM 727 N N . MET A 1 89 ? -11.691 6.913 0.341 1.00 83.56 89 MET A N 1
ATOM 728 C CA . MET A 1 89 ? -10.741 6.267 1.252 1.00 83.56 89 MET A CA 1
ATOM 729 C C . MET A 1 89 ? -10.735 6.957 2.614 1.00 83.56 89 MET A C 1
ATOM 731 O O . MET A 1 89 ? -10.537 8.164 2.739 1.00 83.56 89 MET A O 1
ATOM 735 N N . THR A 1 90 ? -10.904 6.165 3.667 1.00 88.19 90 THR A N 1
ATOM 736 C CA . THR A 1 90 ? -10.753 6.607 5.052 1.00 88.19 90 THR A CA 1
ATOM 737 C C . THR A 1 90 ? -9.274 6.636 5.443 1.00 88.19 90 THR A C 1
ATOM 739 O O . THR A 1 90 ? -8.474 5.819 4.995 1.00 88.19 90 THR A O 1
ATOM 742 N N . HIS A 1 91 ? -8.893 7.588 6.295 1.00 89.75 91 HIS A N 1
ATOM 743 C CA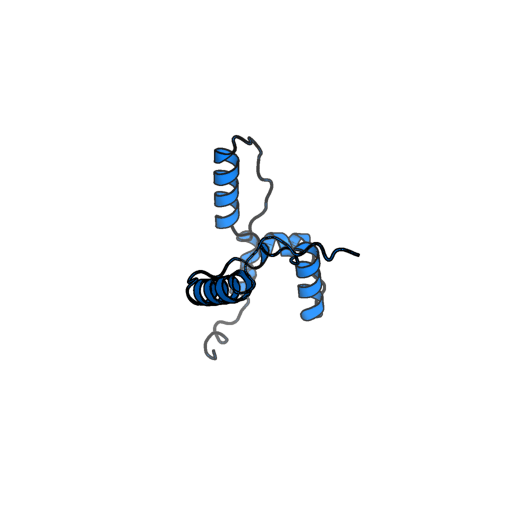 . HIS A 1 91 ? -7.513 7.782 6.746 1.00 89.75 91 HIS A CA 1
ATOM 744 C C . HIS A 1 91 ? -7.377 7.524 8.249 1.00 89.75 91 HIS A C 1
ATOM 746 O O . HIS A 1 91 ? -8.333 7.655 9.016 1.00 89.75 91 HIS A O 1
ATOM 752 N N . ASN A 1 92 ? -6.167 7.181 8.682 1.00 91.56 92 ASN A N 1
ATOM 753 C CA . ASN A 1 92 ? -5.926 6.665 10.025 1.00 91.56 92 ASN A CA 1
ATOM 754 C C . ASN A 1 92 ? -5.936 7.687 11.176 1.00 91.56 92 ASN A C 1
ATOM 756 O O . ASN A 1 92 ? -5.815 7.267 12.323 1.00 91.56 92 ASN A O 1
ATOM 760 N N . GLU A 1 93 ? -6.090 8.994 10.930 1.00 88.38 93 GLU A N 1
ATOM 761 C CA . GLU A 1 93 ? -6.014 10.031 11.983 1.00 88.38 93 GLU A CA 1
ATOM 762 C C . GLU A 1 93 ? -6.983 9.758 13.144 1.00 88.38 93 GLU A C 1
ATOM 764 O O . GLU A 1 93 ? -6.606 9.851 14.311 1.00 88.38 93 GLU A O 1
ATOM 769 N N . ASN A 1 94 ? -8.198 9.300 12.835 1.00 84.81 94 ASN A N 1
ATOM 770 C CA . ASN A 1 94 ? -9.213 8.975 13.841 1.00 84.81 94 ASN A CA 1
ATOM 771 C C . ASN A 1 94 ? -8.865 7.739 14.693 1.00 84.81 94 ASN A C 1
A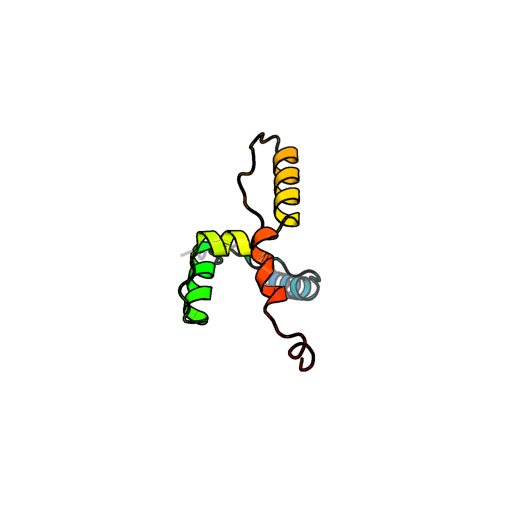TOM 773 O O . ASN A 1 94 ? -9.375 7.597 15.807 1.00 84.81 94 ASN A O 1
ATOM 777 N N . LEU A 1 95 ? -7.996 6.859 14.184 1.00 84.19 95 LEU A N 1
ATOM 778 C CA . LEU A 1 95 ? -7.588 5.601 14.816 1.00 84.19 95 LEU A CA 1
ATOM 779 C C . LEU A 1 95 ? -6.286 5.732 15.628 1.00 84.19 95 LEU A C 1
ATOM 781 O O . LEU A 1 95 ? -5.951 4.833 16.395 1.00 84.19 95 LEU A O 1
ATOM 785 N N . LYS A 1 96 ? -5.576 6.868 15.553 1.00 80.25 96 LYS A N 1
ATOM 786 C CA . LYS A 1 96 ? -4.307 7.107 16.278 1.00 80.25 96 LYS A CA 1
ATOM 787 C C . LYS A 1 96 ? -4.438 7.223 17.806 1.00 80.25 96 LYS A C 1
ATOM 789 O O . LYS A 1 96 ? -3.432 7.378 18.497 1.00 80.25 96 LYS A O 1
ATOM 794 N N . LYS A 1 97 ? -5.650 7.110 18.358 1.00 72.50 97 LYS A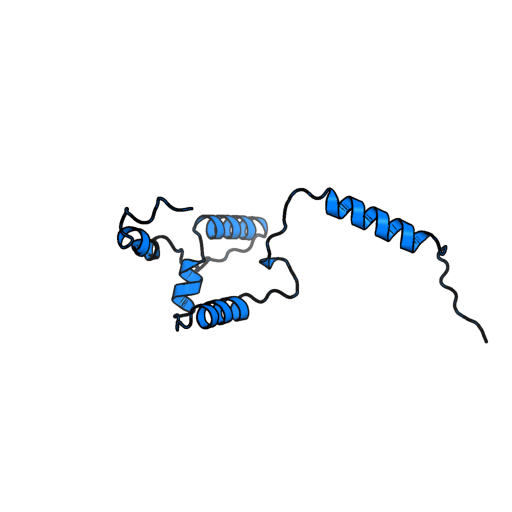 N 1
ATOM 795 C CA . LYS A 1 97 ? -5.945 7.240 19.799 1.00 72.50 97 LYS A CA 1
ATOM 796 C C . LYS A 1 97 ? -5.165 6.255 20.684 1.00 72.50 97 LYS A C 1
ATOM 798 O O . LYS A 1 97 ? -4.938 6.545 21.854 1.00 72.50 97 LYS A O 1
ATOM 803 N N . GLY A 1 98 ? -4.709 5.128 20.130 1.00 64.25 98 GLY A N 1
ATOM 804 C CA . GLY A 1 98 ? -3.907 4.134 20.854 1.00 64.25 98 GLY A CA 1
ATOM 805 C C . GLY A 1 98 ? -2.586 4.672 21.418 1.00 64.25 98 GLY A C 1
ATOM 806 O O . GLY A 1 98 ? -2.139 4.197 22.457 1.00 64.25 98 GLY A O 1
ATOM 807 N N . ALA A 1 99 ? -1.996 5.714 20.818 1.00 63.09 99 ALA A N 1
ATOM 808 C CA . ALA A 1 99 ? -0.761 6.320 21.326 1.00 63.09 99 ALA A CA 1
ATOM 809 C C . ALA A 1 99 ? -0.924 6.926 22.734 1.00 63.09 99 ALA A C 1
ATOM 811 O O . ALA A 1 99 ? 0.032 6.977 23.501 1.00 63.09 99 ALA A O 1
ATOM 812 N N . THR A 1 100 ? -2.137 7.355 23.094 1.00 67.19 100 THR A N 1
ATOM 813 C CA . THR A 1 100 ? -2.453 7.893 24.426 1.00 67.19 100 THR A CA 1
ATOM 814 C C . THR A 1 100 ? -2.560 6.796 25.491 1.00 67.19 100 THR A C 1
ATOM 816 O O . THR A 1 100 ? -2.411 7.085 26.675 1.00 67.19 100 THR A O 1
ATOM 819 N N . LEU A 1 101 ? -2.799 5.545 25.085 1.00 68.75 101 LEU A N 1
ATOM 820 C CA . LEU A 1 101 ? -2.974 4.400 25.985 1.00 68.75 101 LEU A CA 1
ATOM 821 C C . LEU A 1 101 ? -1.645 3.738 26.374 1.00 68.75 101 LEU A C 1
ATOM 823 O O . LEU A 1 101 ? -1.608 2.955 27.321 1.00 68.75 101 LEU A O 1
ATOM 827 N N . LEU A 1 102 ? -0.555 4.050 25.667 1.00 68.50 102 LEU A N 1
ATOM 828 C CA . LEU A 1 102 ? 0.767 3.532 25.999 1.00 68.50 102 LEU A CA 1
ATOM 829 C C . LEU A 1 102 ? 1.365 4.341 27.162 1.00 68.50 102 LEU A C 1
ATOM 831 O O . LEU A 1 102 ? 1.490 5.566 27.057 1.00 68.50 102 LEU A O 1
ATOM 835 N N . PRO A 1 103 ? 1.762 3.698 28.276 1.00 71.38 103 PRO A N 1
ATOM 836 C CA . PRO A 1 103 ? 2.435 4.402 29.356 1.00 71.38 103 PRO A CA 1
ATOM 837 C C . PRO A 1 103 ? 3.763 4.976 28.843 1.00 71.38 103 PRO A C 1
ATOM 839 O O . PRO A 1 103 ? 4.552 4.279 28.202 1.00 71.38 103 PRO A O 1
ATOM 842 N N . LYS A 1 104 ? 4.040 6.247 29.170 1.00 65.31 104 LYS A N 1
ATOM 843 C CA . LYS A 1 104 ? 5.251 6.999 28.758 1.00 65.31 104 LYS A CA 1
ATOM 844 C C . LYS A 1 104 ? 6.576 6.317 29.149 1.00 65.31 104 LYS A C 1
ATOM 846 O O . LYS A 1 104 ? 7.639 6.701 28.675 1.00 65.31 104 LYS A O 1
ATOM 851 N N . ASN A 1 105 ? 6.501 5.299 29.997 1.00 63.53 105 ASN A N 1
ATOM 852 C CA . ASN A 1 105 ? 7.597 4.579 30.627 1.00 63.53 105 ASN A CA 1
ATOM 853 C C . ASN A 1 105 ? 8.226 3.510 29.707 1.00 63.53 105 ASN A C 1
ATOM 855 O O . ASN A 1 105 ? 9.270 2.970 30.048 1.00 63.53 105 ASN A O 1
ATOM 859 N N . MET A 1 106 ? 7.616 3.202 28.554 1.00 56.75 106 MET A N 1
ATOM 860 C CA . MET A 1 106 ? 8.098 2.185 27.599 1.00 56.75 106 MET A CA 1
ATOM 861 C C . MET A 1 106 ? 8.954 2.773 26.453 1.00 56.75 106 MET A C 1
ATOM 863 O O . MET A 1 106 ? 9.297 2.068 25.513 1.00 56.75 106 MET A O 1
ATOM 867 N N . LEU A 1 107 ? 9.312 4.064 26.503 1.00 55.34 107 LEU A N 1
ATOM 868 C CA . LEU A 1 107 ? 10.076 4.736 25.435 1.00 55.34 107 LEU A CA 1
ATOM 869 C C . LEU A 1 107 ? 11.607 4.735 25.628 1.00 55.34 107 LEU A C 1
ATOM 871 O O . LEU A 1 107 ? 12.307 5.343 24.826 1.00 55.34 107 LEU A O 1
ATOM 875 N N . ILE A 1 108 ? 12.148 4.061 26.650 1.00 53.28 108 ILE A N 1
ATOM 876 C CA . ILE A 1 108 ? 13.602 3.991 26.894 1.00 53.28 108 ILE A CA 1
ATOM 877 C C . ILE A 1 108 ? 14.019 2.527 27.089 1.00 53.28 108 ILE A C 1
ATOM 879 O O . ILE A 1 108 ? 14.147 2.055 28.213 1.00 53.28 108 ILE A O 1
ATOM 883 N N . SER A 1 109 ? 14.153 1.777 25.994 1.00 43.47 109 SER A N 1
ATOM 884 C CA . SER A 1 109 ? 14.969 0.546 25.902 1.00 43.47 109 SER A CA 1
ATOM 885 C C . SER A 1 109 ? 14.990 -0.002 24.466 1.00 43.47 109 SER A C 1
ATOM 887 O O . SER A 1 109 ? 14.742 -1.180 24.241 1.00 43.47 109 SER A O 1
ATOM 889 N N . LEU A 1 110 ? 15.266 0.852 23.478 1.00 42.19 110 LEU A N 1
ATOM 890 C CA . LEU A 1 110 ? 15.681 0.436 22.134 1.00 42.19 110 LEU A CA 1
ATOM 891 C C . LEU A 1 110 ? 16.782 1.372 21.642 1.00 42.19 110 LEU A C 1
ATOM 893 O O . LEU A 1 110 ? 16.605 2.599 21.814 1.00 42.19 110 LEU A O 1
#

Foldseek 3Di:
DDDPDDPDDPVPVVVVVVVVVVVVVPDDDDDPPCVDPPDDPVVVLVVVCVVVVHDDDSLLVQQQPAAPVVVVVVVVVCVVVVNPDDPPHHHNPVVPCVVVVDPPVPPPDD

Organism: Eumeta variegata (NCBI:txid151549)

InterPro domains:
  IPR055189 Large ribosomal subunit protein mL44, endonuclease domain [PF22935] (40-101)

Secondary structure (DSSP, 8-state):
------SS-TTHHHHHHHHHHHHHHH--SPPPGGGSTT--HHHHHHHHHHHHT----HHHHHHHH--HHHHHHHHHHHHHTT---------GGGGGGGGGTS-GGGSS--